Protein AF-A0A7V9TMA9-F1 (afdb_monomer_lite)

Radius of gyration: 36.79 Å; chains: 1; bounding box: 86×45×83 Å

Structure (mmCIF, N/CA/C/O backbone):
data_AF-A0A7V9TMA9-F1
#
_entry.id   AF-A0A7V9TMA9-F1
#
loop_
_atom_site.group_PDB
_atom_site.id
_atom_site.type_symbol
_atom_site.label_atom_id
_atom_site.label_alt_id
_atom_site.label_comp_id
_atom_site.label_asym_id
_atom_site.label_entity_id
_atom_site.label_seq_id
_atom_site.pdbx_PDB_ins_code
_atom_site.Cartn_x
_atom_site.Cartn_y
_atom_site.Cartn_z
_atom_site.occupancy
_atom_site.B_iso_or_equiv
_atom_site.auth_seq_id
_atom_site.auth_comp_id
_atom_site.auth_asym_id
_atom_site.auth_atom_id
_atom_site.pdbx_PDB_model_num
ATOM 1 N N . MET A 1 1 ? -42.087 -14.388 43.457 1.00 47.06 1 MET A N 1
ATOM 2 C CA . MET A 1 1 ? -40.775 -14.811 43.993 1.00 47.06 1 MET A CA 1
ATOM 3 C C . MET A 1 1 ? -39.764 -13.730 43.653 1.00 47.06 1 MET A C 1
ATOM 5 O O . MET A 1 1 ? -39.568 -13.479 42.472 1.00 47.06 1 MET A O 1
ATOM 9 N N . ALA A 1 2 ? -39.199 -13.043 44.648 1.00 49.81 2 ALA A N 1
ATOM 10 C CA . ALA A 1 2 ? -38.141 -12.062 44.413 1.00 49.81 2 ALA A CA 1
ATOM 11 C C . ALA A 1 2 ? -36.832 -12.808 44.114 1.00 49.81 2 ALA A C 1
ATOM 13 O O . ALA A 1 2 ? -36.388 -13.627 44.919 1.00 49.81 2 ALA A O 1
ATOM 14 N N . VAL A 1 3 ? -36.244 -12.578 42.941 1.00 56.06 3 VAL A N 1
ATOM 15 C CA . VAL A 1 3 ? -34.912 -13.099 42.613 1.00 56.06 3 VAL A CA 1
ATOM 16 C C . VAL A 1 3 ? -33.893 -12.199 43.312 1.00 56.06 3 VAL A C 1
ATOM 18 O O . VAL A 1 3 ? -33.877 -10.996 43.073 1.00 56.06 3 VAL A O 1
ATOM 21 N N . SER A 1 4 ? -33.075 -12.766 44.203 1.00 71.06 4 SER A N 1
ATOM 22 C CA . SER A 1 4 ? -32.008 -12.021 44.888 1.00 71.06 4 SER A CA 1
ATOM 23 C C . SER A 1 4 ? -30.979 -11.495 43.877 1.00 71.06 4 SER A C 1
ATOM 25 O O . SER A 1 4 ? -30.539 -12.241 42.997 1.00 71.06 4 SER A O 1
ATOM 27 N N . GLY A 1 5 ? -30.572 -10.228 44.020 1.00 63.31 5 GLY A N 1
ATOM 28 C CA . GLY A 1 5 ? -29.581 -9.571 43.154 1.00 63.31 5 GLY A CA 1
ATOM 29 C C . GLY A 1 5 ? -28.224 -10.285 43.113 1.00 63.31 5 GLY A C 1
ATOM 30 O O . GLY A 1 5 ? -27.574 -10.308 42.070 1.00 63.31 5 GLY A O 1
ATOM 31 N N . VAL A 1 6 ? -27.857 -10.979 44.194 1.00 67.62 6 VAL A N 1
ATOM 32 C CA . VAL A 1 6 ? -26.661 -11.838 44.291 1.00 67.62 6 VAL A CA 1
ATOM 33 C C . VAL A 1 6 ? -26.695 -12.955 43.237 1.00 67.62 6 VAL A C 1
ATOM 35 O O . VAL A 1 6 ? -25.700 -13.239 42.572 1.00 67.62 6 VAL A O 1
ATOM 38 N N . LYS A 1 7 ? -27.880 -13.540 43.011 1.00 69.44 7 LYS A N 1
ATOM 39 C CA . LYS A 1 7 ? -28.091 -14.637 42.056 1.00 69.44 7 LYS A CA 1
ATOM 40 C C . LYS A 1 7 ? -28.088 -14.162 40.599 1.00 69.44 7 LYS A C 1
ATOM 42 O O . LYS A 1 7 ? -27.685 -14.918 39.724 1.00 69.44 7 LYS A O 1
ATOM 47 N N . LEU A 1 8 ? -28.514 -12.922 40.343 1.00 73.94 8 LEU A N 1
ATOM 48 C CA . LEU A 1 8 ? -28.514 -12.307 39.006 1.00 73.94 8 LEU A CA 1
ATOM 49 C C . LEU A 1 8 ? -27.113 -11.886 38.548 1.00 73.94 8 LEU A C 1
ATOM 51 O O . LEU A 1 8 ? -26.805 -11.970 37.365 1.00 73.94 8 LEU A O 1
ATOM 55 N N . LEU A 1 9 ? -26.261 -11.458 39.481 1.00 78.44 9 LEU A N 1
ATOM 56 C CA . LEU A 1 9 ? -24.890 -11.016 39.199 1.00 78.44 9 LEU A CA 1
ATOM 57 C C . LEU A 1 9 ? -23.854 -12.153 39.261 1.00 78.44 9 LEU A C 1
ATOM 59 O O . LEU A 1 9 ? -22.670 -11.932 38.974 1.00 78.44 9 LEU A O 1
ATOM 63 N N . GLY A 1 10 ? -24.294 -13.363 39.629 1.00 82.75 10 GLY A N 1
ATOM 64 C CA . GLY A 1 10 ? -23.453 -14.557 39.725 1.00 82.75 10 GLY A CA 1
ATOM 65 C C . GLY A 1 10 ? -22.323 -14.402 40.742 1.00 82.75 10 GLY A C 1
ATOM 66 O O . GLY A 1 10 ? -21.188 -14.765 40.449 1.00 82.75 10 GLY A O 1
ATOM 67 N N . VAL A 1 11 ? -22.612 -13.789 41.889 1.00 84.62 11 VAL A N 1
ATOM 68 C CA . VAL A 1 11 ? -21.641 -13.508 42.960 1.00 84.62 11 VAL A CA 1
ATOM 69 C C . VAL A 1 11 ? -22.009 -14.258 44.233 1.00 84.62 11 VAL A C 1
ATOM 71 O O . VAL A 1 11 ? -23.150 -14.695 44.386 1.00 84.62 11 VAL A O 1
ATOM 74 N N . ALA A 1 12 ? -21.045 -14.449 45.134 1.00 80.06 12 ALA A N 1
ATOM 75 C CA . ALA A 1 12 ? -21.231 -15.298 46.308 1.00 80.06 12 ALA A CA 1
ATOM 76 C C . ALA A 1 12 ? -22.001 -14.597 47.439 1.00 80.06 12 ALA A C 1
ATOM 78 O O . ALA A 1 12 ? -22.627 -15.263 48.264 1.00 80.06 12 ALA A O 1
ATOM 79 N N . ASN A 1 13 ? -21.957 -13.264 47.495 1.00 86.38 13 ASN A N 1
ATOM 80 C CA . ASN A 1 13 ? -22.544 -12.467 48.571 1.00 86.38 13 ASN A CA 1
ATOM 81 C C . ASN A 1 13 ? -22.918 -11.046 48.106 1.00 86.38 13 ASN A C 1
ATOM 83 O O . ASN A 1 13 ? -22.654 -10.642 46.973 1.00 86.38 13 ASN A O 1
ATOM 87 N N . GLU A 1 14 ? -23.565 -10.291 48.995 1.00 84.31 14 GLU A N 1
ATOM 88 C CA . GLU A 1 14 ? -24.047 -8.931 48.717 1.00 84.31 14 GLU A CA 1
ATOM 89 C C . GLU A 1 14 ? -22.911 -7.913 48.553 1.00 84.31 14 GLU A C 1
ATOM 91 O O . GLU A 1 14 ? -23.014 -7.018 47.719 1.00 84.31 14 GLU A O 1
ATOM 96 N N . VAL A 1 15 ? -21.790 -8.086 49.260 1.00 86.06 15 VAL A N 1
ATOM 97 C CA . VAL A 1 15 ? -20.625 -7.190 49.155 1.00 86.06 15 VAL A CA 1
ATOM 98 C C . VAL A 1 15 ? -19.999 -7.272 47.759 1.00 86.06 15 VAL A C 1
ATOM 100 O O . VAL A 1 15 ? -19.691 -6.254 47.139 1.00 86.06 15 VAL A O 1
ATOM 103 N N . GLU A 1 16 ? -19.865 -8.481 47.217 1.00 84.56 16 GLU A N 1
ATOM 104 C CA . GLU A 1 16 ? -19.417 -8.703 45.839 1.00 84.56 16 GLU A CA 1
ATOM 105 C C . GLU A 1 16 ? -20.427 -8.184 44.807 1.00 84.56 16 GLU A C 1
ATOM 107 O O . GLU A 1 16 ? -20.032 -7.682 43.751 1.00 84.56 16 GLU A O 1
ATOM 112 N N . ALA A 1 17 ? -21.728 -8.268 45.106 1.00 83.44 17 ALA A N 1
ATOM 113 C CA . ALA A 1 17 ? -22.772 -7.711 44.248 1.00 83.44 17 ALA A CA 1
ATOM 114 C C . ALA A 1 17 ? -22.647 -6.187 44.141 1.00 83.44 17 ALA A C 1
ATOM 116 O O . ALA A 1 17 ? -22.666 -5.647 43.034 1.00 83.44 17 ALA A O 1
ATOM 117 N N . GLU A 1 18 ? -22.451 -5.495 45.264 1.00 88.75 18 GLU A N 1
ATOM 118 C CA . GLU A 1 18 ? -22.245 -4.045 45.290 1.00 88.75 18 GLU A CA 1
ATOM 119 C C . GLU A 1 18 ? -20.973 -3.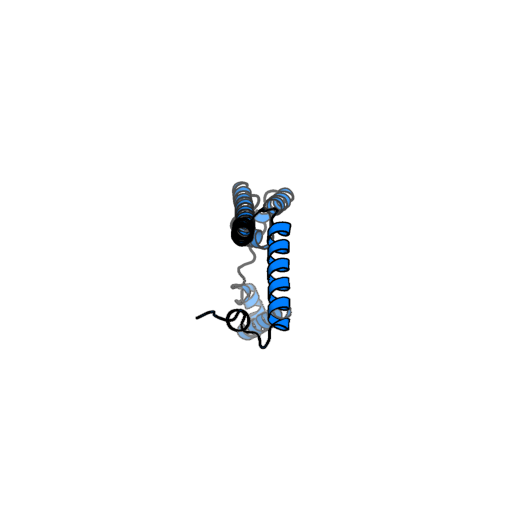618 44.553 1.00 88.75 18 GLU A C 1
ATOM 121 O O . GLU A 1 18 ? -20.989 -2.630 43.812 1.00 88.75 18 GLU A O 1
ATOM 126 N N . ALA A 1 19 ? -19.878 -4.368 44.712 1.00 89.12 19 ALA A N 1
ATOM 127 C CA . ALA A 1 19 ? -18.631 -4.103 44.002 1.00 89.12 19 ALA A CA 1
ATOM 128 C C . ALA A 1 19 ? -18.818 -4.194 42.477 1.00 89.12 19 ALA A C 1
ATOM 130 O O . ALA A 1 19 ? -18.442 -3.264 41.761 1.00 89.12 19 ALA A O 1
ATOM 131 N N . LYS A 1 20 ? -19.481 -5.251 41.984 1.00 88.44 20 LYS A N 1
ATOM 132 C CA . LYS A 1 20 ? -19.795 -5.398 40.553 1.00 88.44 20 LYS A CA 1
ATOM 133 C C . LYS A 1 20 ? -20.730 -4.311 40.030 1.00 88.44 20 LYS A C 1
ATOM 135 O O . LYS A 1 20 ? -20.570 -3.861 38.898 1.00 88.44 20 LYS A O 1
ATOM 140 N N . ILE A 1 21 ? -21.707 -3.875 40.825 1.00 90.06 21 ILE A N 1
ATOM 141 C CA . ILE A 1 21 ? -22.606 -2.783 40.429 1.00 90.06 21 ILE A CA 1
ATOM 142 C C . ILE A 1 21 ? -21.815 -1.483 40.249 1.00 90.06 21 ILE A C 1
ATOM 144 O O . ILE A 1 21 ? -21.990 -0.808 39.234 1.00 90.06 21 ILE A O 1
ATOM 148 N N . LYS A 1 22 ? -20.915 -1.153 41.184 1.00 92.75 22 LYS A N 1
ATOM 149 C CA . LYS A 1 22 ? -20.044 0.029 41.069 1.00 92.75 22 LYS A CA 1
ATOM 150 C C . LYS A 1 22 ? -19.124 -0.056 39.856 1.00 92.75 22 LYS A C 1
ATOM 152 O O . LYS A 1 22 ? -18.949 0.938 39.157 1.00 92.75 22 LYS A O 1
ATOM 157 N N . GLU A 1 23 ? -18.561 -1.230 39.586 1.00 93.44 23 GLU A N 1
ATOM 158 C CA . GLU A 1 23 ? -17.741 -1.461 38.397 1.00 93.44 23 GLU A CA 1
ATOM 159 C C . GLU A 1 23 ? -18.539 -1.205 37.111 1.00 93.44 23 GLU A C 1
ATOM 161 O O . GLU A 1 23 ? -18.122 -0.392 36.290 1.00 93.44 23 GLU A O 1
ATOM 166 N N . LEU A 1 24 ? -19.734 -1.792 36.980 1.00 91.81 24 LEU A N 1
ATOM 167 C CA . LEU A 1 24 ? -20.612 -1.582 35.824 1.00 91.81 24 LEU A CA 1
ATOM 168 C C . LEU A 1 24 ? -20.997 -0.108 35.641 1.00 91.81 24 LEU A C 1
ATOM 170 O O . LEU A 1 24 ? -20.979 0.395 34.518 1.00 91.81 24 LEU A O 1
ATOM 174 N N . GLN A 1 25 ? -21.324 0.597 36.726 1.00 93.81 25 GLN A N 1
ATOM 175 C CA . GLN A 1 25 ? -21.632 2.030 36.687 1.00 93.81 25 GLN A CA 1
ATOM 176 C C . GLN A 1 25 ? -20.426 2.857 36.226 1.00 93.81 25 GLN A C 1
ATOM 178 O O . GLN A 1 25 ? -20.572 3.744 35.382 1.00 93.81 25 GLN A O 1
ATOM 183 N N . ASN A 1 26 ? -19.228 2.536 36.719 1.00 95.31 26 ASN A N 1
ATOM 184 C CA . ASN A 1 26 ? -17.994 3.185 36.286 1.00 95.31 26 ASN A CA 1
ATOM 185 C C . ASN A 1 26 ? -17.711 2.922 34.804 1.00 95.31 26 ASN A C 1
ATOM 187 O O . ASN A 1 26 ? -17.372 3.854 34.078 1.00 95.31 26 ASN A O 1
ATOM 191 N N . THR A 1 27 ? -17.899 1.691 34.324 1.00 94.38 27 THR A N 1
ATOM 192 C CA . THR A 1 27 ? -17.746 1.362 32.901 1.00 94.38 27 THR A CA 1
ATOM 193 C C . THR A 1 27 ? -18.743 2.133 32.036 1.00 94.38 27 THR A C 1
ATOM 195 O O . THR A 1 27 ? -18.365 2.661 30.992 1.00 94.38 27 THR A O 1
ATOM 198 N N . GLN A 1 28 ? -20.001 2.260 32.469 1.00 94.25 28 GLN A N 1
ATOM 199 C CA . GLN A 1 28 ? -21.003 3.057 31.754 1.00 94.25 28 GLN A CA 1
ATOM 200 C C . GLN A 1 28 ? -20.589 4.529 31.651 1.00 94.25 28 GLN A C 1
ATOM 202 O O . GLN A 1 28 ? -20.665 5.092 30.561 1.00 94.25 28 GLN A O 1
ATOM 207 N N . LEU A 1 29 ? -20.099 5.121 32.746 1.00 94.56 29 LEU A N 1
ATOM 208 C CA . LEU A 1 29 ? -19.578 6.493 32.775 1.00 94.56 29 LEU A CA 1
ATOM 209 C C . LEU A 1 29 ? -18.351 6.678 31.876 1.00 94.56 29 LEU A C 1
ATOM 211 O O . LEU A 1 29 ? -18.230 7.695 31.198 1.00 94.56 29 LEU A O 1
ATOM 215 N N . GLN A 1 30 ? -17.441 5.705 31.846 1.00 94.25 30 GLN A N 1
ATOM 216 C CA . GLN A 1 30 ? -16.275 5.748 30.961 1.00 94.25 30 GLN A CA 1
ATOM 217 C C . GLN A 1 30 ? -16.685 5.699 29.489 1.00 94.25 30 GLN A C 1
ATOM 219 O O . GLN A 1 30 ? -16.162 6.464 28.685 1.00 94.25 30 GLN A O 1
ATOM 224 N N . ILE A 1 31 ? -17.640 4.837 29.134 1.00 94.19 31 ILE A N 1
ATOM 225 C CA . ILE A 1 31 ? -18.134 4.695 27.760 1.00 94.19 31 ILE A CA 1
ATOM 226 C C . ILE A 1 31 ? -18.856 5.969 27.297 1.00 94.19 31 ILE A C 1
ATOM 228 O O . ILE A 1 31 ? -18.591 6.466 26.198 1.00 94.19 31 ILE A O 1
ATOM 232 N N . THR A 1 32 ? -19.739 6.539 28.120 1.00 95.50 32 THR A N 1
ATOM 233 C CA . THR A 1 32 ? -20.424 7.800 27.789 1.00 95.50 32 THR A CA 1
ATOM 234 C C . THR A 1 32 ? -19.453 8.977 27.749 1.00 95.50 32 THR A C 1
ATOM 236 O O . THR A 1 32 ? -19.509 9.777 26.817 1.00 95.50 32 THR A O 1
ATOM 239 N N . GLY A 1 33 ? -18.500 9.037 28.683 1.00 94.12 33 GLY A N 1
ATOM 240 C CA . GLY A 1 33 ? -17.444 10.048 28.715 1.00 94.12 33 GLY A CA 1
ATOM 241 C C . GLY A 1 33 ? -16.527 10.001 27.491 1.00 94.12 33 GLY A C 1
ATOM 242 O O . GLY A 1 33 ? -16.297 11.029 26.861 1.00 94.12 33 GLY A O 1
ATOM 243 N N . ALA A 1 34 ? -16.055 8.813 27.101 1.00 92.94 34 ALA A N 1
ATOM 244 C CA . ALA A 1 34 ? -15.168 8.634 25.949 1.00 92.94 34 ALA A CA 1
ATOM 245 C C . ALA A 1 34 ? -15.844 8.980 24.614 1.00 92.94 34 ALA A C 1
ATOM 247 O O . ALA A 1 34 ? -15.194 9.463 23.692 1.00 92.94 34 ALA A O 1
ATOM 248 N N . THR A 1 35 ? -17.151 8.739 24.503 1.00 93.88 35 THR A N 1
ATOM 249 C CA . THR A 1 35 ? -17.925 8.993 23.276 1.00 93.88 35 THR A CA 1
ATOM 250 C C . THR A 1 35 ? -18.608 10.363 23.257 1.00 93.88 35 THR A C 1
ATOM 252 O O . THR A 1 35 ? -19.148 10.766 22.224 1.00 93.88 35 THR A O 1
ATOM 255 N N . GLY A 1 36 ? -18.619 11.074 24.389 1.00 93.75 36 GLY A N 1
ATOM 256 C CA . GLY A 1 36 ? -19.334 12.338 24.571 1.00 93.75 36 GLY A CA 1
ATOM 257 C C . GLY A 1 36 ? -20.858 12.211 24.460 1.00 93.75 36 GLY A C 1
ATOM 258 O O . GLY A 1 36 ? -21.528 13.190 24.130 1.00 93.75 36 GLY A O 1
ATOM 259 N N . LYS A 1 37 ? -21.419 11.011 24.659 1.00 95.50 37 LYS A N 1
ATOM 260 C CA . LYS A 1 37 ? -22.862 10.754 24.534 1.00 95.50 37 LYS A CA 1
ATOM 261 C C . LYS A 1 37 ? -23.562 10.779 25.882 1.00 95.50 37 LYS A C 1
ATOM 263 O O . LYS A 1 37 ? -22.993 10.401 26.898 1.00 95.50 37 LYS A O 1
ATOM 268 N N . ALA A 1 38 ? -24.820 11.216 25.873 1.00 89.75 38 ALA A N 1
ATOM 269 C CA . ALA A 1 38 ? -25.622 11.337 27.085 1.00 89.75 38 ALA A CA 1
ATOM 270 C C . ALA A 1 38 ? -26.095 9.971 27.600 1.00 89.75 38 ALA A C 1
ATOM 272 O O . ALA A 1 38 ? -26.270 9.790 28.803 1.00 89.75 38 ALA A O 1
ATOM 273 N N . THR A 1 39 ? -26.283 9.002 26.700 1.00 94.19 39 THR A N 1
ATOM 274 C CA . THR A 1 39 ? -26.761 7.661 27.048 1.00 94.19 39 THR A CA 1
ATOM 275 C C . THR A 1 39 ? -25.788 6.564 26.620 1.00 94.19 39 THR A C 1
ATOM 277 O O . THR A 1 39 ? -25.057 6.688 25.636 1.00 94.19 39 THR A O 1
ATOM 280 N N . VAL A 1 40 ? -25.815 5.439 27.342 1.00 92.31 40 VAL A N 1
ATOM 281 C CA . VAL A 1 40 ? -24.997 4.254 27.025 1.00 92.31 40 VAL A CA 1
ATOM 282 C C . VAL A 1 40 ? -25.362 3.676 25.654 1.00 92.31 40 VAL A C 1
ATOM 284 O O . VAL A 1 40 ? -24.481 3.234 24.925 1.00 92.31 40 VAL A O 1
ATOM 287 N N . ALA A 1 41 ? -26.640 3.709 25.263 1.00 92.62 41 ALA A N 1
ATOM 288 C CA . ALA A 1 41 ? -27.081 3.203 23.962 1.00 92.62 41 ALA A CA 1
ATOM 289 C C . ALA A 1 41 ? -26.477 4.007 22.797 1.00 92.62 41 ALA A C 1
ATOM 291 O O . ALA A 1 41 ? -25.942 3.426 21.852 1.00 92.62 41 ALA A O 1
ATOM 292 N N . GLU A 1 42 ? -26.497 5.338 22.889 1.00 92.62 42 GLU A N 1
ATOM 293 C CA . GLU A 1 42 ? -25.861 6.217 21.901 1.00 92.62 42 GLU A CA 1
ATOM 294 C C . GLU A 1 42 ? -24.341 6.038 21.882 1.00 92.62 42 GLU A C 1
ATOM 296 O O . GLU A 1 42 ? -23.738 5.991 20.810 1.00 92.62 42 GLU A O 1
ATOM 301 N N . ALA A 1 43 ? -23.719 5.906 23.056 1.00 93.50 43 ALA A N 1
ATOM 302 C CA . ALA A 1 43 ? -22.287 5.656 23.176 1.00 93.50 43 ALA A CA 1
ATOM 303 C C . ALA A 1 43 ? -21.879 4.342 22.488 1.00 93.50 43 ALA A C 1
ATOM 305 O O . ALA A 1 43 ? -20.916 4.303 21.723 1.00 93.50 43 ALA A O 1
ATOM 306 N N . MET A 1 44 ? -22.653 3.273 22.686 1.00 92.50 44 MET A N 1
ATOM 307 C CA . MET A 1 44 ? -22.416 1.984 22.035 1.00 92.50 44 MET A CA 1
ATOM 308 C C . MET A 1 44 ? -22.559 2.065 20.512 1.00 92.50 44 MET A C 1
ATOM 310 O O . MET A 1 44 ? -21.753 1.469 19.799 1.00 92.50 44 MET A O 1
ATOM 314 N N . ALA A 1 45 ? -23.526 2.830 19.996 1.00 93.56 45 ALA A N 1
ATOM 315 C CA . ALA A 1 45 ? -23.663 3.049 18.556 1.00 93.56 45 ALA A CA 1
ATOM 316 C C . ALA A 1 45 ? -22.428 3.750 17.960 1.00 93.56 45 ALA A C 1
ATOM 318 O O . ALA A 1 45 ? -21.946 3.351 16.901 1.00 93.56 45 ALA A O 1
ATOM 319 N N . VAL A 1 46 ? -21.869 4.739 18.668 1.00 95.00 46 VAL A N 1
ATOM 320 C CA . VAL A 1 46 ? -20.621 5.414 18.268 1.00 95.00 46 VAL A CA 1
ATOM 321 C C . VAL A 1 46 ? -19.437 4.452 18.272 1.00 95.00 46 VAL A C 1
ATOM 323 O O . VAL A 1 46 ? -18.664 4.443 17.322 1.00 95.00 46 VAL A O 1
ATOM 326 N N . ILE A 1 47 ? -19.303 3.615 19.302 1.00 94.00 47 ILE A N 1
ATOM 327 C CA . ILE A 1 47 ? -18.214 2.629 19.383 1.00 94.00 47 ILE A CA 1
ATOM 328 C C . ILE A 1 47 ? -18.290 1.631 18.218 1.00 94.00 47 ILE A C 1
ATOM 330 O O . ILE A 1 47 ? -17.266 1.295 17.620 1.00 94.00 47 ILE A O 1
ATOM 334 N N . LEU A 1 48 ? -19.493 1.172 17.862 1.00 94.50 48 LEU A N 1
ATOM 335 C CA . LEU A 1 48 ? -19.694 0.287 16.711 1.00 94.50 48 LEU A CA 1
ATOM 336 C C . LEU A 1 48 ? -19.359 0.980 15.382 1.00 94.50 48 LEU A C 1
ATOM 338 O O . LEU A 1 48 ? -18.742 0.364 14.508 1.00 94.50 48 LEU A O 1
ATOM 342 N N . ASP A 1 49 ? -19.715 2.257 15.237 1.00 94.56 49 ASP A N 1
ATOM 343 C CA . ASP A 1 49 ? -19.338 3.067 14.075 1.00 94.56 49 ASP A CA 1
ATOM 344 C C . ASP A 1 49 ? -17.813 3.245 13.991 1.00 94.56 49 ASP A C 1
ATOM 346 O O . ASP A 1 49 ? -17.221 2.992 12.945 1.00 94.56 49 ASP A O 1
ATOM 350 N N . TRP A 1 50 ? -17.140 3.572 15.098 1.00 93.31 50 TRP A N 1
ATOM 351 C CA . TRP A 1 50 ? -15.677 3.667 15.151 1.00 93.31 50 TRP A CA 1
ATOM 352 C C . TRP A 1 50 ? -14.990 2.371 14.745 1.00 93.31 50 TRP A C 1
ATOM 354 O O . TRP A 1 50 ? -14.062 2.407 13.940 1.00 93.31 50 TRP A O 1
ATOM 364 N N . LYS A 1 51 ? -15.472 1.225 15.237 1.00 92.88 51 LYS A N 1
ATOM 365 C CA . LYS A 1 51 ? -14.958 -0.083 14.821 1.00 92.88 51 LYS A CA 1
ATOM 366 C C . LYS A 1 51 ? -15.105 -0.281 13.311 1.00 92.88 51 LYS A C 1
ATOM 368 O O . LYS A 1 51 ? -14.141 -0.617 12.632 1.00 92.88 51 LYS A O 1
ATOM 373 N N . THR A 1 52 ? -16.290 0.006 12.779 1.00 93.62 52 THR A N 1
ATOM 374 C CA . THR A 1 52 ? -16.575 -0.116 11.342 1.00 93.62 52 THR A CA 1
ATOM 375 C C . THR A 1 52 ? -15.687 0.808 10.502 1.00 93.62 52 THR A C 1
ATOM 377 O O . THR A 1 52 ? -15.249 0.438 9.410 1.00 93.62 52 THR A O 1
ATOM 380 N N . ARG A 1 53 ? -15.398 2.018 10.990 1.00 91.94 53 ARG A N 1
ATOM 381 C CA . ARG A 1 53 ? -14.495 2.965 10.325 1.00 91.94 53 ARG A CA 1
ATOM 382 C C . ARG A 1 53 ? -13.048 2.497 10.363 1.00 91.94 53 ARG A C 1
ATOM 384 O O . ARG A 1 53 ? -12.412 2.524 9.317 1.00 91.94 53 ARG A O 1
ATOM 391 N N . ALA A 1 54 ? -12.565 2.017 11.506 1.00 90.88 54 ALA A N 1
ATOM 392 C CA . ALA A 1 54 ? -11.210 1.489 11.644 1.00 90.88 54 ALA A CA 1
ATOM 393 C C . ALA A 1 54 ? -10.961 0.304 10.691 1.00 90.88 54 ALA A C 1
ATOM 395 O O . ALA A 1 54 ? -9.951 0.267 9.985 1.00 90.88 54 ALA A O 1
ATOM 396 N N . ASP A 1 55 ? -11.925 -0.616 10.583 1.00 88.56 55 ASP A N 1
ATOM 397 C CA . ASP A 1 55 ? -11.850 -1.743 9.645 1.00 88.56 55 ASP A CA 1
ATOM 398 C C . ASP A 1 55 ? -11.815 -1.265 8.179 1.00 88.56 55 ASP A C 1
ATOM 400 O O . ASP A 1 55 ? -11.074 -1.790 7.340 1.00 88.56 55 ASP A O 1
ATOM 404 N N . ASN A 1 56 ? -12.593 -0.228 7.853 1.00 92.44 56 ASN A N 1
ATOM 405 C CA . ASN A 1 56 ? -12.602 0.357 6.514 1.00 92.44 56 ASN A CA 1
ATOM 406 C C . ASN A 1 56 ? -11.329 1.138 6.186 1.00 92.44 56 ASN A C 1
ATOM 408 O O . ASN A 1 56 ? -10.889 1.095 5.037 1.00 92.44 56 ASN A O 1
ATOM 412 N N . GLU A 1 57 ? -10.743 1.829 7.158 1.00 93.81 57 GLU A N 1
ATOM 413 C CA . GLU A 1 57 ? -9.520 2.606 6.987 1.00 93.81 57 GLU A CA 1
ATOM 414 C C . GLU A 1 57 ? -8.351 1.699 6.603 1.00 93.81 57 GLU A C 1
ATOM 416 O O . GLU A 1 57 ? -7.714 1.940 5.582 1.00 93.81 57 GLU A O 1
ATOM 421 N N . MET A 1 58 ? -8.140 0.586 7.315 1.00 86.31 58 MET A N 1
ATOM 422 C CA . MET A 1 58 ? -7.098 -0.385 6.949 1.00 86.31 58 MET A CA 1
ATOM 423 C C . MET A 1 58 ? -7.283 -0.914 5.523 1.00 86.31 58 MET A C 1
ATOM 425 O O . MET A 1 58 ? -6.334 -0.992 4.739 1.00 86.31 58 MET A O 1
ATOM 429 N N . ARG A 1 59 ? -8.526 -1.244 5.152 1.00 90.06 59 ARG A N 1
ATOM 430 C CA . ARG A 1 59 ? -8.851 -1.712 3.800 1.00 90.06 59 ARG A CA 1
ATOM 431 C C . ARG A 1 59 ? -8.563 -0.646 2.741 1.00 90.06 59 ARG A C 1
ATOM 433 O O . ARG A 1 59 ? -8.059 -0.981 1.670 1.00 90.06 59 ARG A O 1
ATOM 440 N N . LEU A 1 60 ? -8.910 0.613 3.004 1.00 92.50 60 LEU A N 1
ATOM 441 C CA . LEU A 1 60 ? -8.674 1.725 2.082 1.00 92.50 60 LEU A CA 1
ATOM 442 C C . LEU A 1 60 ? -7.183 2.036 1.951 1.00 92.50 60 LEU A C 1
ATOM 444 O O . LEU A 1 60 ? -6.710 2.175 0.828 1.00 92.50 60 LEU A O 1
ATOM 448 N N . THR A 1 61 ? -6.438 2.053 3.053 1.00 91.62 61 THR A N 1
ATOM 449 C CA . THR A 1 61 ? -4.983 2.246 3.056 1.00 91.62 61 THR A CA 1
ATOM 450 C C . THR A 1 61 ? -4.284 1.195 2.199 1.00 91.62 61 THR A C 1
ATOM 452 O O . THR A 1 61 ? -3.483 1.544 1.332 1.00 91.62 61 THR A O 1
ATOM 455 N N . ASN A 1 62 ? -4.661 -0.080 2.341 1.00 90.25 62 ASN A N 1
ATOM 456 C CA . ASN A 1 62 ? -4.114 -1.149 1.505 1.00 90.25 62 ASN A CA 1
ATOM 457 C C . ASN A 1 62 ? -4.443 -0.945 0.020 1.00 90.25 62 ASN A C 1
ATOM 459 O O . ASN A 1 62 ? -3.566 -1.079 -0.828 1.00 90.25 62 ASN A O 1
ATOM 463 N N . LYS A 1 63 ? -5.684 -0.560 -0.307 1.00 92.19 63 LYS A N 1
ATOM 464 C CA . LYS A 1 63 ? -6.077 -0.269 -1.695 1.00 92.19 63 LYS A CA 1
ATOM 465 C C . LYS A 1 63 ? -5.305 0.903 -2.293 1.00 92.19 63 LYS A C 1
ATOM 467 O O . LYS A 1 63 ? -4.909 0.832 -3.451 1.00 92.19 63 LYS A O 1
ATOM 472 N N . VAL A 1 64 ? -5.100 1.972 -1.526 1.00 93.81 64 VAL A N 1
ATOM 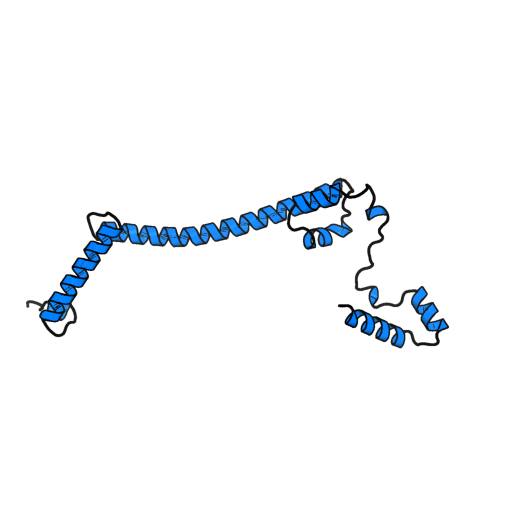473 C CA . VAL A 1 64 ? -4.337 3.140 -1.979 1.00 93.81 64 VAL A CA 1
ATOM 474 C C . VAL A 1 64 ? -2.883 2.758 -2.233 1.00 93.81 64 VAL A C 1
ATOM 476 O O . VAL A 1 64 ? -2.341 3.151 -3.263 1.00 93.81 64 VAL A O 1
ATOM 479 N N . ALA A 1 65 ? -2.270 1.954 -1.362 1.00 91.00 65 ALA A N 1
ATOM 480 C CA . ALA A 1 65 ? -0.910 1.464 -1.572 1.00 91.00 65 ALA A CA 1
ATOM 481 C C . ALA A 1 65 ? -0.795 0.642 -2.868 1.00 91.00 65 ALA A C 1
ATOM 483 O O . ALA A 1 65 ? 0.082 0.917 -3.686 1.00 91.00 65 ALA A O 1
ATOM 484 N N . THR A 1 66 ? -1.722 -0.294 -3.104 1.00 93.19 66 THR A N 1
ATOM 485 C CA . THR A 1 66 ? -1.761 -1.085 -4.345 1.00 93.19 66 THR A CA 1
ATOM 486 C C . THR A 1 66 ? -1.938 -0.207 -5.583 1.00 93.19 66 THR A C 1
ATOM 488 O O . THR A 1 66 ? -1.146 -0.307 -6.512 1.00 93.19 66 THR A O 1
ATOM 491 N N . LEU A 1 67 ? -2.915 0.706 -5.589 1.00 93.44 67 LEU A N 1
ATOM 492 C CA . LEU A 1 67 ? -3.158 1.597 -6.731 1.00 93.44 67 LEU A CA 1
ATOM 493 C C . LEU A 1 67 ? -1.986 2.548 -6.993 1.00 93.44 67 LEU A C 1
ATOM 495 O O . LEU A 1 67 ? -1.702 2.884 -8.141 1.00 93.44 67 LEU A O 1
ATOM 499 N N . THR A 1 68 ? -1.300 2.991 -5.939 1.00 93.38 68 THR A N 1
ATOM 500 C CA . THR A 1 68 ? -0.106 3.835 -6.069 1.00 93.38 68 THR A CA 1
ATOM 501 C C . THR A 1 68 ? 1.014 3.068 -6.761 1.00 93.38 68 THR A C 1
ATOM 503 O O . THR A 1 68 ? 1.654 3.599 -7.667 1.00 93.38 68 THR A O 1
ATOM 506 N N . GLU A 1 69 ? 1.212 1.809 -6.379 1.00 92.44 69 GLU A N 1
ATOM 507 C CA . GLU A 1 69 ? 2.215 0.938 -6.983 1.00 92.44 69 GLU A CA 1
ATOM 508 C C . GLU A 1 69 ? 1.879 0.587 -8.439 1.00 92.44 69 GLU A C 1
ATOM 510 O O . GLU A 1 69 ? 2.730 0.722 -9.317 1.00 92.44 69 GLU A O 1
ATOM 515 N N . GLU A 1 70 ? 0.624 0.241 -8.731 1.00 93.12 70 GLU A N 1
ATOM 516 C CA . GLU A 1 70 ? 0.146 0.004 -10.099 1.00 93.12 70 GLU A CA 1
ATOM 517 C C . GLU A 1 70 ? 0.319 1.247 -10.981 1.00 93.12 70 GLU A C 1
ATOM 519 O O . GLU A 1 70 ? 0.836 1.159 -12.094 1.00 93.12 70 GLU A O 1
ATOM 524 N N . SER A 1 71 ? -0.044 2.430 -10.471 1.00 94.06 71 SER A N 1
ATOM 525 C CA . SER A 1 71 ? 0.145 3.705 -11.171 1.00 94.06 71 SER A CA 1
ATOM 526 C C . SER A 1 71 ? 1.625 3.996 -11.438 1.00 94.06 71 SER A C 1
ATOM 528 O O . SER A 1 71 ? 1.989 4.458 -12.521 1.00 94.06 71 SER A O 1
ATOM 530 N N . ARG A 1 72 ? 2.499 3.703 -10.468 1.00 94.62 72 ARG A N 1
ATOM 531 C CA . ARG A 1 72 ? 3.951 3.870 -10.593 1.00 94.62 72 ARG A CA 1
ATOM 532 C C . ARG A 1 72 ? 4.522 2.965 -11.685 1.00 94.62 72 ARG A C 1
ATOM 534 O O . ARG A 1 72 ? 5.280 3.450 -12.525 1.00 94.62 72 ARG A O 1
ATOM 541 N N . VAL A 1 73 ? 4.140 1.687 -11.693 1.00 94.25 73 VAL A N 1
ATOM 542 C CA . VAL A 1 73 ? 4.553 0.711 -12.714 1.00 94.25 73 VAL A CA 1
ATOM 543 C C . VAL A 1 73 ? 4.036 1.119 -14.092 1.00 94.25 73 VAL A C 1
ATOM 545 O O . VAL A 1 73 ? 4.822 1.176 -15.033 1.00 94.25 73 VAL A O 1
ATOM 548 N N . ALA A 1 74 ? 2.761 1.501 -14.202 1.00 94.56 74 ALA A N 1
ATOM 549 C CA . ALA A 1 74 ? 2.167 1.932 -15.465 1.00 94.56 74 ALA A CA 1
ATOM 550 C C . ALA A 1 74 ? 2.884 3.155 -16.059 1.00 94.56 74 ALA A C 1
ATOM 552 O O . ALA A 1 74 ? 3.236 3.149 -17.236 1.00 94.56 74 ALA A O 1
ATOM 553 N N . LYS A 1 75 ? 3.176 4.178 -15.243 1.00 94.62 75 LYS A N 1
ATOM 554 C CA . LYS A 1 75 ? 3.932 5.363 -15.686 1.00 94.62 75 LYS A CA 1
ATOM 555 C C . LYS A 1 75 ? 5.352 5.019 -16.125 1.00 94.62 75 LYS A C 1
ATOM 557 O O . LYS A 1 75 ? 5.854 5.584 -17.095 1.00 94.62 75 LYS A O 1
ATOM 562 N N . ARG A 1 76 ? 6.025 4.113 -15.405 1.00 95.81 76 ARG A N 1
ATOM 563 C CA . ARG A 1 76 ? 7.358 3.638 -15.795 1.00 95.81 76 ARG A CA 1
ATOM 564 C C . ARG A 1 76 ? 7.298 2.958 -17.159 1.00 95.81 76 ARG A C 1
ATOM 566 O O . ARG A 1 76 ? 8.098 3.288 -18.028 1.00 95.81 76 ARG A O 1
ATOM 573 N N . ASP A 1 77 ? 6.359 2.039 -17.339 1.00 94.44 77 ASP A N 1
ATOM 574 C CA . ASP A 1 77 ? 6.230 1.267 -18.571 1.00 94.44 77 ASP A CA 1
ATOM 575 C C . ASP A 1 77 ? 5.841 2.169 -19.754 1.00 94.44 77 ASP A C 1
ATOM 577 O O . ASP A 1 77 ? 6.421 2.048 -20.831 1.00 94.44 77 ASP A O 1
ATOM 581 N N . GLU A 1 78 ? 4.971 3.159 -19.543 1.00 95.44 78 GLU A N 1
ATOM 582 C CA . GLU A 1 78 ? 4.668 4.190 -20.543 1.00 95.44 78 GLU A CA 1
ATOM 583 C C . GLU A 1 78 ? 5.919 4.986 -20.951 1.00 95.44 78 GLU A C 1
ATOM 585 O O . GLU A 1 78 ? 6.132 5.256 -22.137 1.00 95.44 78 GLU A O 1
ATOM 590 N N . SER A 1 79 ? 6.778 5.331 -19.987 1.00 93.75 79 SER A N 1
ATOM 591 C CA . SER A 1 79 ? 8.033 6.029 -20.269 1.00 93.75 79 SER A CA 1
ATOM 592 C C . SER A 1 79 ? 9.007 5.161 -21.073 1.00 93.75 79 SER A C 1
ATOM 594 O O . SER A 1 79 ? 9.590 5.648 -22.041 1.00 93.75 79 SER A O 1
ATOM 596 N N . ILE A 1 80 ? 9.125 3.868 -20.749 1.00 93.12 80 ILE A N 1
ATOM 597 C CA . ILE A 1 80 ? 9.921 2.893 -21.519 1.00 93.12 80 ILE A CA 1
ATOM 598 C C . ILE A 1 80 ? 9.428 2.824 -22.972 1.00 93.12 80 ILE A C 1
ATOM 600 O O . ILE A 1 80 ? 10.225 2.949 -23.902 1.00 93.12 80 ILE A O 1
ATOM 604 N N . GLU A 1 81 ? 8.116 2.702 -23.179 1.00 93.88 81 GLU A N 1
ATOM 605 C CA . GLU A 1 81 ? 7.505 2.654 -24.513 1.00 93.88 81 GLU A CA 1
ATOM 606 C C . GLU A 1 81 ? 7.704 3.955 -25.299 1.00 93.88 81 GLU A C 1
ATOM 608 O O . GLU A 1 81 ? 7.928 3.947 -26.513 1.00 93.88 81 GLU A O 1
ATOM 613 N N . ARG A 1 82 ? 7.627 5.106 -24.626 1.00 92.56 82 ARG A N 1
ATOM 614 C CA . ARG A 1 82 ? 7.909 6.403 -25.247 1.00 92.56 82 ARG A CA 1
ATOM 615 C C . ARG A 1 82 ? 9.376 6.505 -25.673 1.00 92.56 82 ARG A C 1
ATOM 617 O O . ARG A 1 82 ? 9.630 6.808 -26.835 1.00 92.56 82 ARG A O 1
ATOM 624 N N . MET A 1 83 ? 10.320 6.172 -24.792 1.00 88.06 83 MET A N 1
ATOM 625 C CA . MET A 1 83 ? 11.757 6.170 -25.111 1.00 88.06 83 MET A CA 1
ATOM 626 C C . MET A 1 83 ? 12.095 5.185 -26.236 1.00 88.06 83 MET A C 1
ATOM 628 O O . MET A 1 83 ? 12.987 5.422 -27.052 1.00 88.06 83 MET A O 1
ATOM 632 N N . SER A 1 84 ? 11.331 4.098 -26.348 1.00 89.56 84 SER A N 1
ATOM 633 C CA . SER A 1 84 ? 11.470 3.168 -27.461 1.00 89.56 84 SER A CA 1
ATOM 634 C C . SER A 1 84 ? 11.030 3.743 -28.797 1.00 89.56 84 SER A C 1
ATOM 636 O O . SER A 1 84 ? 11.764 3.640 -29.781 1.00 89.56 84 SER A O 1
ATOM 638 N N . ARG A 1 85 ? 9.887 4.434 -28.824 1.00 87.81 85 ARG A N 1
ATOM 639 C CA . ARG A 1 85 ? 9.417 5.161 -30.014 1.00 87.81 85 ARG A CA 1
ATOM 640 C C . ARG A 1 85 ? 10.366 6.284 -30.428 1.00 87.81 85 ARG A C 1
ATOM 642 O O . ARG A 1 85 ? 10.514 6.549 -31.616 1.00 87.81 85 ARG A O 1
ATOM 649 N N . GLU A 1 86 ? 11.029 6.915 -29.465 1.00 85.94 86 GLU A N 1
ATOM 650 C CA . GLU A 1 86 ? 12.043 7.949 -29.701 1.00 85.94 86 GLU A CA 1
ATOM 651 C C . GLU A 1 86 ? 13.404 7.378 -30.147 1.00 85.94 86 GLU A C 1
ATOM 653 O O . GLU A 1 86 ? 14.302 8.133 -30.522 1.00 85.94 86 GLU A O 1
ATOM 658 N N . GLY A 1 87 ? 13.564 6.049 -30.140 1.00 80.06 87 GLY A N 1
ATOM 659 C CA . GLY A 1 87 ? 14.784 5.359 -30.561 1.00 80.06 87 GLY A CA 1
ATOM 660 C C . GLY A 1 87 ? 15.940 5.459 -29.562 1.00 80.06 87 GLY A C 1
ATOM 661 O O . GLY A 1 87 ? 17.072 5.109 -29.899 1.00 80.06 87 GLY A O 1
ATOM 662 N N . THR A 1 88 ? 15.684 5.935 -28.341 1.00 84.88 88 THR A N 1
ATOM 663 C CA . THR A 1 88 ? 16.688 6.059 -27.273 1.00 84.88 88 THR A CA 1
ATOM 664 C C . THR A 1 88 ? 16.821 4.772 -26.460 1.00 84.88 88 THR A C 1
ATOM 666 O O . THR A 1 88 ? 17.901 4.495 -25.939 1.00 84.88 88 THR A O 1
ATOM 669 N N . LEU A 1 89 ? 15.768 3.944 -26.417 1.00 84.81 89 LEU A N 1
AT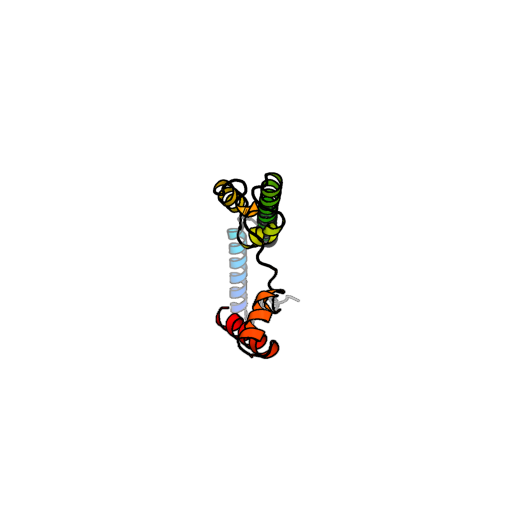OM 670 C CA . LEU A 1 89 ? 15.759 2.643 -25.746 1.00 84.81 89 LEU A CA 1
ATOM 671 C C . LEU A 1 89 ? 15.228 1.524 -26.668 1.00 84.81 89 LEU A C 1
ATOM 673 O O . LEU A 1 89 ? 14.028 1.458 -26.938 1.00 84.81 89 LEU A O 1
ATOM 677 N N . PRO A 1 90 ? 16.070 0.592 -27.142 1.00 85.38 90 PRO A N 1
ATOM 678 C CA . PRO A 1 90 ? 15.607 -0.503 -27.992 1.00 85.38 90 PRO A CA 1
ATOM 679 C C . PRO A 1 90 ? 14.586 -1.417 -27.288 1.00 85.38 90 PRO A C 1
ATOM 681 O O . PRO A 1 90 ? 14.752 -1.679 -26.093 1.00 85.38 90 PRO A O 1
ATOM 684 N N . PRO A 1 91 ? 13.607 -1.990 -28.020 1.00 86.06 91 PRO A N 1
ATOM 685 C CA . PRO A 1 91 ? 12.647 -2.965 -27.482 1.00 86.06 91 PRO A CA 1
ATOM 686 C C . PRO A 1 91 ? 13.295 -4.139 -26.737 1.00 86.06 91 PRO A C 1
ATOM 688 O O . PRO A 1 91 ? 12.864 -4.514 -25.651 1.00 86.06 91 PRO A O 1
ATOM 691 N N . ALA A 1 92 ? 14.414 -4.638 -27.264 1.00 86.00 92 ALA A N 1
ATOM 692 C CA . ALA A 1 92 ? 15.275 -5.651 -26.651 1.00 86.00 92 ALA A CA 1
ATOM 693 C C . ALA A 1 92 ? 15.675 -5.371 -25.188 1.00 86.00 92 ALA A C 1
ATOM 695 O O . ALA A 1 92 ? 15.953 -6.283 -24.412 1.00 86.00 92 ALA A O 1
ATOM 696 N N . ARG A 1 93 ? 15.740 -4.094 -24.794 1.00 85.69 93 ARG A N 1
ATOM 697 C CA . ARG A 1 93 ? 16.192 -3.659 -23.466 1.00 85.69 93 ARG A CA 1
ATOM 698 C C . ARG A 1 93 ? 15.044 -3.295 -22.530 1.00 85.69 93 ARG A C 1
ATOM 700 O O . ARG A 1 93 ? 15.314 -2.841 -21.421 1.00 85.69 93 ARG A O 1
ATOM 707 N N . HIS A 1 94 ? 13.787 -3.498 -22.925 1.00 91.44 94 HIS A N 1
ATOM 708 C CA . HIS A 1 94 ? 12.629 -3.172 -22.088 1.00 91.44 94 HIS A CA 1
ATOM 709 C C . HIS A 1 94 ? 12.628 -3.942 -20.769 1.00 91.44 94 HIS A C 1
ATOM 711 O O . HIS A 1 94 ? 12.480 -3.332 -19.714 1.00 91.44 94 HIS A O 1
ATOM 717 N N . ASP A 1 95 ? 12.859 -5.255 -20.799 1.00 89.81 95 ASP A N 1
ATOM 718 C CA . ASP A 1 95 ? 12.857 -6.073 -19.577 1.00 89.81 95 ASP A CA 1
ATOM 719 C C . ASP A 1 95 ? 14.021 -5.725 -18.650 1.00 89.81 95 ASP A C 1
ATOM 721 O O . ASP A 1 95 ? 13.854 -5.614 -17.433 1.00 89.81 95 ASP A O 1
ATOM 725 N N . TRP A 1 96 ? 15.188 -5.440 -19.232 1.00 89.69 96 TRP A N 1
ATOM 726 C CA . TRP A 1 96 ? 16.308 -4.881 -18.486 1.00 89.69 96 TRP A CA 1
ATOM 727 C C . TRP A 1 96 ? 15.918 -3.547 -17.830 1.00 89.69 96 TRP A C 1
ATOM 729 O O . TRP A 1 96 ? 16.078 -3.404 -16.620 1.00 89.69 96 TRP A O 1
ATOM 739 N N . ALA A 1 97 ? 15.321 -2.611 -18.573 1.00 88.88 97 ALA A N 1
ATOM 740 C CA . ALA A 1 97 ? 14.893 -1.318 -18.043 1.00 88.88 97 ALA A CA 1
ATOM 741 C C . ALA A 1 97 ? 13.852 -1.461 -16.916 1.00 88.88 97 ALA A C 1
ATOM 743 O O . ALA A 1 97 ? 13.958 -0.778 -15.899 1.00 88.88 97 ALA A O 1
ATOM 744 N N . ARG A 1 98 ? 12.900 -2.397 -17.034 1.00 92.44 98 ARG A N 1
ATOM 745 C CA . ARG A 1 98 ? 11.928 -2.715 -15.971 1.00 92.44 98 ARG A CA 1
ATOM 746 C C . ARG A 1 98 ? 12.595 -3.247 -14.699 1.00 92.44 98 ARG A C 1
ATOM 748 O O . ARG A 1 98 ? 12.089 -2.987 -13.610 1.00 92.44 98 ARG A O 1
ATOM 755 N N . SER A 1 99 ? 13.700 -3.987 -14.829 1.00 89.81 99 SER A N 1
ATOM 756 C CA . SER A 1 99 ? 14.456 -4.528 -13.688 1.00 89.81 99 SER A CA 1
ATOM 757 C C . SER A 1 99 ? 15.395 -3.515 -13.029 1.00 89.81 99 SER A C 1
ATOM 759 O O . SER A 1 99 ? 15.641 -3.611 -11.831 1.00 89.81 99 SER A O 1
ATOM 761 N N . GLN A 1 100 ? 15.926 -2.558 -13.796 1.00 88.12 100 GLN A N 1
ATOM 762 C CA . GLN A 1 100 ? 16.898 -1.584 -13.294 1.00 88.12 100 GLN A CA 1
ATOM 763 C C . GLN A 1 100 ? 16.244 -0.311 -12.765 1.00 88.12 100 GLN A C 1
ATOM 765 O O . GLN A 1 100 ? 16.750 0.290 -11.819 1.00 88.12 100 GLN A O 1
ATOM 770 N N . PHE A 1 101 ? 15.129 0.110 -13.362 1.00 90.81 101 PHE A N 1
ATOM 771 C CA . PHE A 1 101 ? 14.480 1.365 -13.015 1.00 90.81 101 PHE A CA 1
ATOM 772 C C . PHE A 1 101 ? 13.184 1.114 -12.260 1.00 90.81 101 PHE A C 1
ATOM 774 O O . PHE A 1 101 ? 12.278 0.402 -12.705 1.00 90.81 101 PHE A O 1
ATOM 781 N N . ALA A 1 102 ? 13.082 1.759 -11.105 1.00 88.44 102 ALA A N 1
ATOM 782 C CA . ALA A 1 102 ? 11.856 1.782 -10.344 1.00 88.44 102 ALA A CA 1
ATOM 783 C C . ALA A 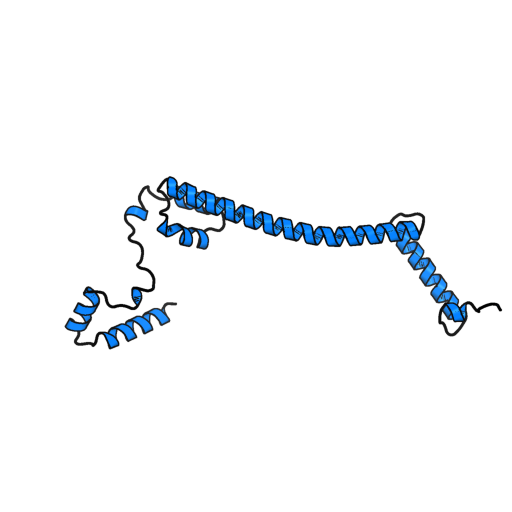1 102 ? 10.883 2.783 -10.981 1.00 88.44 102 ALA A C 1
ATOM 785 O O . ALA A 1 102 ? 9.737 2.434 -11.244 1.00 88.44 102 ALA A O 1
ATOM 786 N N . THR A 1 103 ? 11.302 4.015 -11.265 1.00 92.88 103 THR A N 1
ATOM 787 C CA . THR A 1 103 ? 10.377 5.094 -11.657 1.00 92.88 103 THR A CA 1
ATOM 788 C C . THR A 1 103 ? 10.530 5.522 -13.114 1.00 92.88 103 THR A C 1
ATOM 790 O O . THR A 1 103 ? 11.571 5.316 -13.735 1.00 92.88 103 THR A O 1
ATOM 793 N N . ALA A 1 104 ? 9.489 6.162 -13.656 1.00 91.31 104 ALA A N 1
ATOM 794 C CA . ALA A 1 104 ? 9.532 6.788 -14.980 1.00 91.31 104 ALA A CA 1
ATOM 795 C C . ALA A 1 104 ? 10.657 7.830 -15.094 1.00 91.31 104 ALA A C 1
ATOM 797 O O . ALA A 1 104 ? 11.389 7.839 -16.076 1.00 91.31 104 ALA A O 1
ATOM 798 N N . GLU A 1 105 ? 10.848 8.650 -14.060 1.00 91.62 105 GLU A N 1
ATOM 799 C CA . GLU A 1 105 ? 11.886 9.690 -14.006 1.00 91.62 105 GLU A CA 1
ATOM 800 C C . GLU A 1 105 ? 13.300 9.108 -14.137 1.00 91.62 105 GLU A C 1
ATOM 802 O O . GLU A 1 105 ? 14.157 9.693 -14.799 1.00 91.62 105 GLU A O 1
ATOM 807 N N . GLN A 1 106 ? 13.550 7.934 -13.546 1.00 88.56 106 GLN A N 1
ATOM 808 C CA . GLN A 1 106 ? 14.831 7.238 -13.682 1.00 88.56 106 GLN A CA 1
ATOM 809 C C . GLN A 1 106 ? 15.064 6.759 -15.119 1.00 88.56 106 GLN A C 1
ATOM 811 O O . GLN A 1 106 ? 16.170 6.923 -15.637 1.00 88.56 106 GLN A O 1
ATOM 816 N N . VAL A 1 107 ? 14.023 6.228 -15.776 1.00 89.75 107 VAL A N 1
ATOM 817 C CA . VAL A 1 107 ? 14.074 5.835 -17.196 1.00 89.75 107 VAL A CA 1
ATOM 818 C C . VAL A 1 107 ? 14.391 7.050 -18.071 1.00 89.75 107 VAL A C 1
ATOM 820 O O . VAL A 1 107 ? 15.282 6.988 -18.917 1.00 89.75 107 VAL A O 1
ATOM 823 N N . GLU A 1 108 ? 13.700 8.168 -17.843 1.00 90.56 108 GLU A N 1
ATOM 824 C CA . GLU A 1 108 ? 13.879 9.406 -18.609 1.00 90.56 108 GLU A CA 1
ATOM 825 C C . GLU A 1 108 ? 15.276 9.996 -18.423 1.00 90.56 108 GLU A C 1
ATOM 827 O O . GLU A 1 108 ? 15.944 10.319 -19.403 1.00 90.56 108 GLU A O 1
ATOM 832 N N . THR A 1 109 ? 15.747 10.084 -17.178 1.00 89.81 109 THR A N 1
ATOM 833 C CA . THR A 1 109 ? 17.067 10.639 -16.848 1.00 89.81 109 THR A CA 1
ATOM 834 C C . THR A 1 109 ? 18.185 9.817 -17.482 1.00 89.81 109 THR A C 1
ATOM 836 O O . THR A 1 109 ? 19.126 10.375 -18.047 1.00 89.81 109 THR A O 1
ATOM 839 N N . PHE A 1 110 ? 18.069 8.487 -17.437 1.00 87.00 110 PHE A N 1
ATOM 840 C CA . PHE A 1 110 ? 19.029 7.596 -18.077 1.00 87.00 110 PHE A CA 1
ATOM 841 C C . PHE A 1 110 ? 19.053 7.794 -19.598 1.00 87.00 110 PHE A C 1
ATOM 843 O O . PHE A 1 110 ? 20.123 7.953 -20.184 1.00 87.00 110 PHE A O 1
ATOM 850 N N . CYS A 1 111 ? 17.880 7.852 -20.236 1.00 85.44 111 CYS A N 1
ATOM 851 C CA . CYS A 1 111 ? 17.777 8.037 -21.683 1.00 85.44 111 CYS A CA 1
ATOM 852 C C . CYS A 1 111 ? 18.250 9.420 -22.146 1.00 85.44 111 CYS A C 1
ATOM 854 O O . CYS A 1 111 ? 18.892 9.520 -23.189 1.00 85.44 111 CYS A O 1
ATOM 856 N N . ALA A 1 112 ? 18.011 10.471 -21.359 1.00 85.00 112 ALA A N 1
ATOM 857 C CA . ALA A 1 112 ? 18.480 11.823 -21.655 1.00 85.00 112 ALA A CA 1
ATOM 858 C C . ALA A 1 112 ? 20.015 11.948 -21.627 1.00 85.00 112 ALA A C 1
ATOM 860 O O . ALA A 1 112 ? 20.580 12.754 -22.364 1.00 85.00 112 ALA A O 1
ATOM 861 N N . GLY A 1 113 ? 20.695 11.149 -20.798 1.00 77.12 113 GLY A N 1
ATOM 862 C CA . GLY A 1 113 ? 22.157 11.119 -20.710 1.00 77.12 113 GLY A CA 1
ATOM 863 C C . GLY A 1 113 ? 22.851 10.313 -21.813 1.00 77.12 113 GLY A C 1
ATOM 864 O O . GLY A 1 113 ? 24.079 10.352 -21.906 1.00 77.12 113 GLY A O 1
ATOM 865 N N . MET A 1 114 ? 22.105 9.576 -22.645 1.00 74.62 114 MET A N 1
ATOM 866 C CA . MET A 1 114 ? 22.685 8.697 -23.659 1.00 74.62 114 MET A CA 1
ATOM 867 C C . MET A 1 114 ? 22.855 9.384 -25.022 1.00 74.62 114 MET A C 1
ATOM 869 O O . MET A 1 114 ? 21.927 10.020 -25.527 1.00 74.62 114 MET A O 1
ATOM 873 N N . PRO A 1 115 ? 24.014 9.208 -25.687 1.00 67.75 115 PRO A N 1
ATOM 874 C CA . PRO A 1 115 ? 24.186 9.614 -27.077 1.00 67.75 115 PRO A CA 1
ATOM 875 C C . PRO A 1 115 ? 23.164 8.917 -27.987 1.00 67.75 115 PRO A C 1
ATOM 877 O O . PRO A 1 115 ? 22.919 7.715 -27.857 1.00 67.75 115 PRO A O 1
ATOM 880 N N . LYS A 1 116 ? 22.598 9.644 -28.959 1.00 63.00 116 LYS A N 1
ATOM 881 C CA . LYS A 1 116 ? 21.707 9.046 -29.968 1.00 63.00 116 LYS A CA 1
ATOM 882 C C . LYS A 1 116 ? 22.427 7.896 -30.681 1.00 63.00 116 LYS A C 1
ATOM 884 O O . LYS A 1 116 ? 23.518 8.088 -31.210 1.00 63.00 116 LYS A O 1
ATOM 889 N N . GLY A 1 117 ? 21.817 6.710 -30.689 1.00 58.41 117 GLY A N 1
ATOM 890 C CA . GLY A 1 117 ? 22.402 5.510 -31.294 1.00 58.41 117 GLY A CA 1
ATOM 891 C C . GLY A 1 117 ? 23.392 4.745 -30.408 1.00 58.41 117 GLY A C 1
ATOM 892 O O . GLY A 1 117 ? 24.006 3.803 -30.899 1.00 58.41 117 GLY A O 1
ATOM 893 N N . PHE A 1 118 ? 23.525 5.079 -29.116 1.00 66.62 118 PHE A N 1
ATOM 894 C CA . PHE A 1 118 ? 24.369 4.338 -28.165 1.00 66.62 118 PHE A CA 1
ATOM 895 C C . PHE A 1 118 ? 24.134 2.821 -28.227 1.00 66.62 118 PHE A C 1
ATOM 897 O O . PHE A 1 118 ? 25.083 2.051 -28.332 1.00 66.62 118 PHE A O 1
ATOM 904 N N . PHE A 1 119 ? 22.872 2.388 -28.273 1.00 61.00 119 PHE A N 1
ATOM 905 C CA . PHE A 1 119 ? 22.538 0.967 -28.374 1.00 61.00 119 PHE A CA 1
ATOM 906 C C . PHE A 1 119 ? 22.536 0.395 -29.792 1.00 61.00 119 PHE A C 1
ATOM 908 O O . PHE A 1 119 ? 22.502 -0.820 -29.934 1.00 61.00 119 PHE A O 1
ATOM 915 N N . ALA A 1 120 ? 22.597 1.224 -30.837 1.00 59.25 120 ALA A N 1
ATOM 916 C CA . ALA A 1 120 ? 22.678 0.726 -32.211 1.00 59.25 120 ALA A CA 1
ATOM 917 C C . ALA A 1 120 ? 24.019 0.020 -32.488 1.00 59.25 120 ALA A C 1
ATOM 919 O O . ALA A 1 120 ? 24.098 -0.814 -33.382 1.00 59.25 120 ALA A O 1
ATOM 920 N N . ASN A 1 121 ? 25.051 0.326 -31.691 1.00 51.41 121 ASN A N 1
ATOM 921 C CA . ASN A 1 121 ? 26.384 -0.274 -31.782 1.00 51.41 121 ASN A CA 1
ATOM 922 C C . ASN A 1 121 ? 26.669 -1.311 -30.682 1.00 51.41 121 ASN A C 1
ATOM 924 O O . ASN A 1 121 ? 27.765 -1.871 -30.641 1.00 51.41 121 ASN A O 1
ATOM 928 N N . ILE A 1 122 ? 25.719 -1.563 -29.777 1.00 54.59 122 ILE A N 1
ATOM 929 C CA . ILE A 1 122 ? 25.872 -2.559 -28.714 1.00 54.59 122 ILE A CA 1
ATOM 930 C C . ILE A 1 122 ? 25.104 -3.797 -29.157 1.00 54.59 122 ILE A C 1
ATOM 932 O O . ILE A 1 122 ? 23.892 -3.877 -28.962 1.00 54.59 122 ILE A O 1
ATOM 936 N N . ASN A 1 123 ? 25.820 -4.758 -29.747 1.00 50.12 123 ASN A N 1
ATOM 937 C CA . ASN A 1 123 ? 25.285 -6.101 -29.961 1.00 50.12 123 ASN A CA 1
ATOM 938 C C . ASN A 1 123 ? 24.705 -6.612 -28.636 1.00 50.12 123 ASN A C 1
ATOM 940 O O . ASN A 1 123 ? 25.341 -6.486 -27.582 1.00 50.12 123 ASN A O 1
ATOM 944 N N . GLU A 1 124 ? 23.483 -7.143 -28.675 1.00 49.59 124 GLU A N 1
ATOM 945 C CA . GLU A 1 124 ? 22.909 -7.841 -27.529 1.00 49.59 124 GLU A CA 1
ATOM 946 C C . GLU A 1 124 ? 23.919 -8.881 -27.028 1.00 49.59 124 GLU A C 1
ATOM 948 O O . GLU A 1 124 ? 24.477 -9.623 -27.843 1.00 49.59 124 GLU A O 1
ATOM 953 N N . PRO A 1 125 ? 24.192 -8.965 -25.712 1.00 47.25 125 PRO A N 1
ATOM 954 C CA . PRO A 1 125 ? 24.822 -10.161 -25.196 1.00 47.25 125 PRO A CA 1
ATOM 955 C C . PRO A 1 125 ? 23.866 -11.306 -25.521 1.00 47.25 125 PRO A C 1
ATOM 957 O O . PRO A 1 125 ? 22.701 -11.274 -25.116 1.00 47.25 125 PRO A O 1
ATOM 960 N N . ALA A 1 126 ? 24.354 -12.264 -26.306 1.00 46.06 126 ALA A N 1
ATOM 961 C CA . ALA A 1 126 ? 23.628 -13.479 -26.611 1.00 46.06 126 ALA A CA 1
ATOM 962 C C . ALA A 1 126 ? 23.047 -14.042 -25.307 1.00 46.06 126 ALA A C 1
ATOM 964 O O . ALA A 1 126 ? 23.725 -14.069 -24.274 1.00 46.06 126 ALA A O 1
ATOM 965 N N . SER A 1 127 ? 21.763 -14.399 -25.349 1.00 41.84 127 SER A N 1
ATOM 966 C CA . SER A 1 127 ? 21.027 -15.004 -24.239 1.00 41.84 127 SER A CA 1
ATOM 967 C C . SER A 1 127 ? 21.906 -16.019 -23.501 1.00 41.84 127 SER A C 1
ATOM 969 O O . SER A 1 127 ? 22.647 -16.761 -24.139 1.00 41.84 127 SER A O 1
ATOM 971 N N . ALA A 1 128 ? 21.811 -16.100 -22.169 1.00 48.97 128 ALA A N 1
ATOM 972 C CA . ALA A 1 128 ? 22.613 -16.999 -21.321 1.00 48.97 128 ALA A CA 1
ATOM 973 C C . ALA A 1 128 ? 22.516 -18.502 -21.689 1.00 48.97 128 ALA A C 1
ATOM 975 O O . ALA A 1 128 ? 23.190 -19.335 -21.091 1.00 48.97 128 ALA A O 1
ATOM 976 N N . VAL A 1 129 ? 21.687 -18.853 -22.673 1.00 45.81 129 VAL A N 1
ATOM 977 C CA . VAL A 1 129 ? 21.615 -20.175 -23.300 1.00 45.81 129 VAL A CA 1
ATOM 978 C C . VAL A 1 129 ? 22.799 -20.426 -24.256 1.00 45.81 129 VAL A C 1
ATOM 980 O O . VAL A 1 129 ? 23.249 -21.565 -24.366 1.00 45.81 129 VAL A O 1
ATOM 983 N N . ASP A 1 130 ? 23.374 -19.386 -24.872 1.00 48.97 130 ASP A N 1
ATOM 984 C CA . ASP A 1 130 ? 24.521 -19.503 -25.787 1.00 48.97 130 ASP A CA 1
ATOM 985 C C . ASP A 1 130 ? 25.867 -19.658 -25.059 1.00 48.97 130 ASP A C 1
ATOM 987 O O . ASP A 1 130 ? 26.818 -20.185 -25.636 1.00 48.97 130 ASP A O 1
ATOM 991 N N . SER A 1 131 ? 25.964 -19.296 -23.771 1.00 54.06 131 SER A N 1
ATOM 992 C CA . SER A 1 131 ? 27.220 -19.416 -23.005 1.00 54.06 131 SER A CA 1
ATOM 993 C C . SER A 1 131 ? 27.618 -20.864 -22.687 1.00 54.06 131 SER A C 1
ATOM 995 O O . SER A 1 131 ? 28.745 -21.114 -22.261 1.00 54.06 131 SER A O 1
ATOM 997 N N . LEU A 1 132 ? 26.722 -21.830 -22.920 1.00 58.97 132 LEU A N 1
ATOM 998 C CA . LEU A 1 132 ? 26.941 -23.259 -22.671 1.00 58.97 132 LEU A CA 1
ATOM 999 C C . LEU A 1 132 ? 27.191 -24.076 -23.944 1.00 58.97 132 LEU A C 1
ATOM 1001 O O . LEU A 1 132 ? 27.314 -25.299 -23.866 1.00 58.97 132 LEU A O 1
ATOM 1005 N N . THR A 1 133 ? 27.282 -23.423 -25.104 1.00 66.88 133 THR A N 1
ATOM 1006 C CA . THR A 1 133 ? 27.678 -24.064 -26.364 1.00 66.88 133 THR A CA 1
ATOM 1007 C C . THR A 1 133 ? 29.031 -23.535 -26.828 1.00 66.88 133 THR A C 1
ATOM 1009 O O . THR A 1 133 ? 29.460 -22.459 -26.403 1.00 66.88 133 THR A O 1
ATOM 1012 N N . LEU A 1 134 ? 29.736 -24.330 -27.643 1.00 71.38 134 LEU A N 1
ATOM 1013 C CA . LEU A 1 134 ? 30.998 -23.909 -28.244 1.00 71.38 134 LEU A CA 1
ATOM 1014 C C . LEU A 1 134 ? 30.742 -23.165 -29.545 1.00 71.38 134 LEU A C 1
ATOM 1016 O O . LEU A 1 134 ? 30.212 -23.731 -30.517 1.00 71.38 134 LEU A O 1
ATOM 1020 N N . ASP A 1 135 ? 31.196 -21.921 -29.592 1.00 77.81 135 ASP A N 1
ATOM 1021 C CA . ASP A 1 135 ? 31.225 -21.178 -30.839 1.00 77.81 135 ASP A CA 1
ATOM 1022 C C . ASP A 1 135 ? 32.303 -21.736 -31.802 1.00 77.81 135 ASP A C 1
ATOM 1024 O O . ASP A 1 135 ? 33.076 -22.653 -31.495 1.00 77.81 135 ASP A O 1
ATOM 1028 N N . ALA A 1 136 ? 32.322 -21.233 -33.038 1.00 76.62 136 ALA A N 1
ATOM 1029 C CA . ALA A 1 136 ? 33.256 -21.703 -34.065 1.00 76.62 136 ALA A CA 1
ATOM 1030 C C . ALA A 1 136 ? 34.731 -21.370 -33.755 1.00 76.62 136 ALA A C 1
ATOM 1032 O O . ALA A 1 136 ? 35.632 -22.004 -34.310 1.00 76.62 136 ALA A O 1
ATOM 1033 N N . SER A 1 137 ? 34.988 -20.385 -32.894 1.00 74.81 137 SER A N 1
ATOM 1034 C CA . SER A 1 137 ? 36.328 -19.995 -32.452 1.00 74.81 137 SER A CA 1
ATOM 1035 C C . SER A 1 137 ? 36.806 -20.901 -31.318 1.00 74.81 137 SER A C 1
ATOM 1037 O O . SER A 1 137 ? 37.932 -21.389 -31.360 1.00 74.81 137 SER A O 1
ATOM 1039 N N . GLU A 1 138 ? 35.935 -21.221 -30.364 1.00 77.19 138 GLU A N 1
ATOM 1040 C CA . GLU A 1 138 ? 36.205 -22.134 -29.250 1.00 77.19 138 GLU A CA 1
ATOM 1041 C C . GLU A 1 138 ? 36.472 -23.561 -29.736 1.00 77.19 138 GLU A C 1
ATOM 1043 O O . GLU A 1 138 ? 37.401 -24.214 -29.260 1.00 77.19 138 GLU A O 1
ATOM 1048 N N . ARG A 1 139 ? 35.757 -24.027 -30.769 1.00 79.94 139 ARG A N 1
ATOM 1049 C CA . ARG A 1 139 ? 36.053 -25.321 -31.412 1.00 79.94 139 ARG A CA 1
ATOM 1050 C C . ARG A 1 139 ? 37.436 -25.360 -32.062 1.00 79.94 139 ARG A C 1
ATOM 1052 O O . ARG A 1 139 ? 38.128 -26.374 -31.981 1.00 79.94 139 ARG A O 1
ATOM 1059 N N . LYS A 1 140 ? 37.886 -24.250 -32.658 1.00 80.25 140 LYS A N 1
ATOM 1060 C CA . LYS A 1 140 ? 39.258 -24.139 -33.185 1.00 80.25 140 LYS A CA 1
ATOM 1061 C C . LYS A 1 140 ? 40.297 -24.147 -32.068 1.00 80.25 140 LYS A C 1
ATOM 1063 O O . LYS A 1 140 ? 41.346 -24.764 -32.235 1.00 80.25 140 LYS A O 1
ATOM 1068 N N . ILE A 1 141 ? 40.002 -23.508 -30.936 1.00 79.44 141 ILE A N 1
ATOM 1069 C CA . ILE A 1 141 ? 40.870 -23.523 -29.753 1.00 79.44 141 ILE A CA 1
ATOM 1070 C C . ILE A 1 141 ? 40.989 -24.950 -29.205 1.00 79.44 141 ILE A C 1
ATOM 1072 O O . ILE A 1 141 ? 42.111 -25.413 -29.004 1.00 79.44 141 ILE A O 1
ATOM 1076 N N . CYS A 1 142 ? 39.875 -25.681 -29.077 1.00 82.56 142 CYS A N 1
ATOM 1077 C CA . CYS A 1 142 ? 39.878 -27.086 -28.657 1.00 82.56 142 CYS A CA 1
ATOM 1078 C C . CYS A 1 142 ? 40.757 -27.947 -29.575 1.00 82.56 142 CYS A C 1
ATOM 1080 O O . CYS A 1 142 ? 41.637 -28.666 -29.101 1.00 82.56 142 CYS A O 1
ATOM 1082 N N . ALA A 1 143 ? 40.600 -27.790 -30.895 1.00 80.81 143 ALA A N 1
ATOM 1083 C CA . ALA A 1 143 ? 41.422 -28.486 -31.883 1.00 80.81 143 ALA A CA 1
ATOM 1084 C C . ALA A 1 143 ? 42.915 -28.120 -31.788 1.00 80.81 143 ALA A C 1
ATOM 1086 O O . ALA A 1 143 ? 43.768 -28.986 -31.962 1.00 80.81 143 ALA A O 1
ATOM 1087 N N . SER A 1 144 ? 43.243 -26.857 -31.495 1.00 81.62 144 SER A N 1
ATOM 1088 C CA . SER A 1 144 ? 44.634 -26.394 -31.380 1.00 81.62 144 SER A CA 1
ATOM 1089 C C . SER A 1 144 ? 45.328 -26.828 -30.086 1.00 81.62 144 SER A C 1
ATOM 1091 O O . SER A 1 144 ? 46.540 -27.025 -30.079 1.00 81.62 144 SER A O 1
ATOM 1093 N N . LEU A 1 145 ? 44.562 -26.994 -29.004 1.00 82.25 145 LEU A N 1
ATOM 1094 C CA . LEU A 1 145 ? 45.061 -27.409 -27.693 1.00 82.25 145 LEU A CA 1
ATOM 1095 C C . LEU A 1 145 ? 45.014 -28.931 -27.498 1.00 82.25 145 LEU A C 1
ATOM 1097 O O . LEU A 1 145 ? 45.528 -29.429 -26.500 1.00 82.25 145 LEU A O 1
ATOM 1101 N N . GLY A 1 146 ? 44.411 -29.673 -28.435 1.00 84.62 146 GLY A N 1
ATOM 1102 C CA . GLY A 1 146 ? 44.270 -31.128 -28.348 1.00 84.62 146 GLY A CA 1
ATOM 1103 C C . GLY A 1 146 ? 43.326 -31.592 -27.235 1.00 84.62 146 GLY A C 1
ATOM 1104 O O . GLY A 1 146 ? 43.377 -32.754 -26.841 1.00 84.62 146 GLY A O 1
ATOM 1105 N N . ILE A 1 147 ? 42.482 -30.695 -26.724 1.00 85.38 147 ILE A N 1
ATOM 1106 C CA . ILE A 1 147 ? 41.488 -30.981 -25.686 1.00 85.38 147 ILE A CA 1
ATOM 1107 C C . ILE A 1 147 ? 40.146 -31.314 -26.329 1.00 85.38 147 ILE A C 1
ATOM 1109 O O . ILE A 1 147 ? 39.795 -30.792 -27.392 1.00 85.38 147 ILE A O 1
ATOM 1113 N N . SER A 1 148 ? 39.377 -32.189 -25.686 1.00 82.69 148 SER A N 1
ATOM 1114 C CA . SER A 1 148 ? 38.051 -32.534 -26.193 1.00 82.69 148 SER A CA 1
ATOM 1115 C C . SER A 1 148 ? 37.059 -31.390 -25.958 1.00 82.69 148 SER A C 1
ATOM 1117 O O . SER A 1 148 ? 37.095 -30.711 -24.932 1.00 82.69 148 SER A O 1
ATOM 1119 N N . GLU A 1 149 ? 36.126 -31.200 -26.894 1.00 79.75 149 GLU A N 1
ATOM 1120 C CA . GLU A 1 149 ? 35.057 -30.197 -26.778 1.00 79.75 149 GLU A CA 1
ATOM 1121 C C . GLU A 1 149 ? 34.235 -30.364 -25.483 1.00 79.75 149 GLU A C 1
ATOM 1123 O O . GLU A 1 149 ? 33.823 -29.384 -24.864 1.00 79.75 149 GLU A O 1
ATOM 1128 N N . ALA A 1 150 ? 34.047 -31.608 -25.031 1.00 79.38 150 ALA A N 1
ATOM 1129 C CA . ALA A 1 150 ? 33.349 -31.921 -23.786 1.00 79.38 150 ALA A CA 1
ATOM 1130 C C . ALA A 1 150 ? 34.112 -31.440 -22.540 1.00 79.38 150 ALA A C 1
ATOM 1132 O O . ALA A 1 150 ? 33.509 -30.912 -21.608 1.00 79.38 150 ALA A O 1
ATOM 1133 N N . GLU A 1 1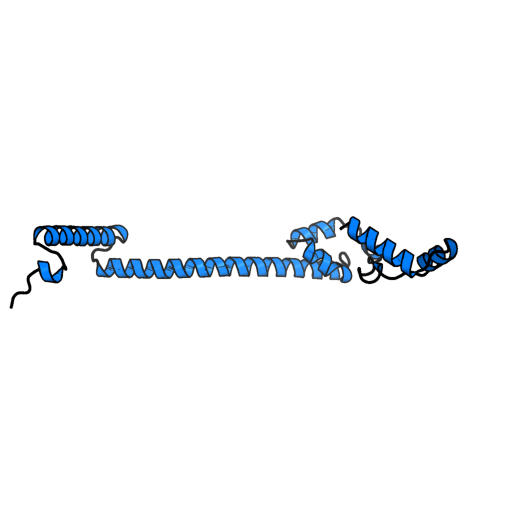51 ? 35.435 -31.590 -22.535 1.00 80.75 151 GLU A N 1
ATOM 1134 C CA . GLU A 1 151 ? 36.301 -31.184 -21.427 1.00 80.75 151 GLU A CA 1
ATOM 1135 C C . GLU A 1 151 ? 36.387 -29.656 -21.315 1.00 80.75 151 GLU A C 1
ATOM 1137 O O . GLU A 1 151 ? 36.282 -29.101 -20.220 1.00 80.75 151 GLU A O 1
ATOM 1142 N N . TYR A 1 152 ? 36.443 -28.962 -22.455 1.00 80.69 152 TYR A N 1
ATOM 1143 C CA . TYR A 1 152 ? 36.401 -27.500 -22.494 1.00 80.69 152 TYR A CA 1
ATOM 1144 C C . TYR A 1 152 ? 35.047 -26.941 -22.024 1.00 80.69 152 TYR A C 1
ATOM 1146 O O . TYR A 1 152 ? 35.001 -25.964 -21.275 1.00 80.69 152 TYR A O 1
ATOM 1154 N N . LEU A 1 153 ? 33.931 -27.577 -22.402 1.00 82.12 153 LEU A N 1
ATOM 1155 C CA . LEU A 1 153 ? 32.597 -27.183 -21.936 1.00 82.12 153 LEU A CA 1
ATOM 1156 C C . LEU A 1 153 ? 32.419 -27.355 -20.423 1.00 82.12 153 LEU A C 1
ATOM 1158 O O . LEU A 1 153 ? 31.797 -26.506 -19.783 1.00 82.12 153 LEU A O 1
ATOM 1162 N N . GLU A 1 154 ? 32.955 -28.425 -19.834 1.00 78.94 154 GLU A N 1
ATOM 1163 C CA . GLU A 1 154 ? 32.922 -28.618 -18.380 1.00 78.94 154 GLU A CA 1
ATOM 1164 C C . GLU A 1 154 ? 33.760 -27.566 -17.646 1.00 78.94 154 GLU A C 1
ATOM 1166 O O . GLU A 1 154 ? 33.308 -27.013 -16.641 1.00 78.94 154 GLU A O 1
ATOM 1171 N N . GLN A 1 155 ? 34.928 -27.199 -18.181 1.00 77.12 155 GLN A N 1
ATOM 1172 C CA . GLN A 1 155 ? 35.731 -26.112 -17.622 1.00 77.12 155 GLN A CA 1
ATOM 1173 C C . GLN A 1 155 ? 35.002 -24.760 -17.703 1.00 77.12 155 GLN A C 1
ATOM 1175 O O . GLN A 1 155 ? 34.914 -24.048 -16.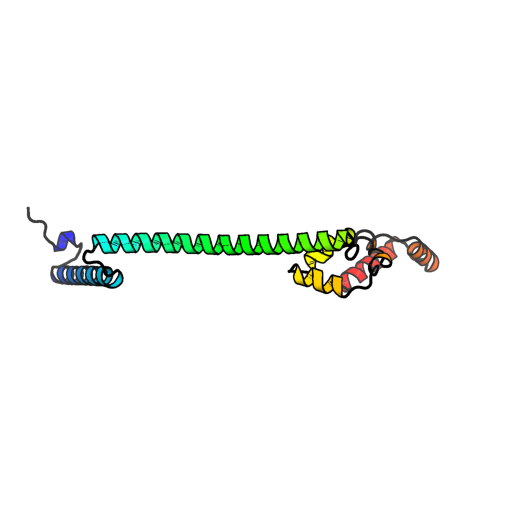700 1.00 77.12 155 GLN A O 1
ATOM 1180 N N . LYS A 1 156 ? 34.388 -24.453 -18.853 1.00 76.94 156 LYS A N 1
ATOM 1181 C CA . LYS A 1 156 ? 33.585 -23.238 -19.074 1.00 76.94 156 LYS A CA 1
ATOM 1182 C C . LYS A 1 156 ? 32.415 -23.141 -18.085 1.00 76.94 156 LYS A C 1
ATOM 1184 O O . LYS A 1 156 ? 32.182 -22.081 -17.505 1.00 76.94 156 LYS A O 1
ATOM 1189 N N . LYS A 1 157 ? 31.722 -24.256 -17.810 1.00 74.69 157 LYS A N 1
ATOM 1190 C CA . LYS A 1 157 ? 30.668 -24.340 -16.777 1.00 74.69 157 LYS A CA 1
ATOM 1191 C C . LYS A 1 157 ? 31.202 -24.095 -15.366 1.00 74.69 157 LYS A C 1
ATOM 1193 O O . LYS A 1 157 ? 30.541 -23.432 -14.564 1.00 74.69 157 LYS A O 1
ATOM 1198 N N . LEU A 1 158 ? 32.372 -24.649 -15.045 1.00 69.25 158 LEU A N 1
ATOM 1199 C CA . LEU A 1 158 ? 32.975 -24.536 -13.718 1.00 69.25 158 LEU A CA 1
ATOM 1200 C C . LEU A 1 158 ? 33.405 -23.094 -13.409 1.00 69.25 158 LEU A C 1
ATOM 1202 O O . LEU A 1 158 ? 33.209 -22.618 -12.291 1.00 69.25 158 LEU A O 1
ATOM 1206 N N . GLU A 1 159 ? 33.963 -22.398 -14.398 1.00 65.56 159 GLU A N 1
ATOM 1207 C CA . GLU A 1 159 ? 34.363 -20.993 -14.290 1.00 65.56 159 GLU A CA 1
ATOM 1208 C C . GLU A 1 159 ? 33.145 -20.074 -14.160 1.00 65.56 159 GLU A C 1
ATOM 1210 O O . GLU A 1 159 ? 33.117 -19.227 -13.268 1.00 65.56 159 GLU A O 1
ATOM 1215 N N . HIS A 1 160 ? 32.084 -20.315 -14.936 1.00 61.84 160 HIS A N 1
ATOM 1216 C CA . HIS A 1 160 ? 30.834 -19.559 -14.815 1.00 61.84 160 HIS A CA 1
ATOM 1217 C C . HIS A 1 160 ? 30.174 -19.694 -13.432 1.00 61.84 160 HIS A C 1
ATOM 1219 O O . HIS A 1 160 ? 29.567 -18.741 -12.950 1.00 61.84 160 HIS A O 1
ATOM 1225 N N . ARG A 1 161 ? 30.312 -20.851 -12.766 1.00 56.72 161 ARG A N 1
ATOM 1226 C CA . ARG A 1 161 ? 29.786 -21.085 -11.407 1.00 56.72 161 ARG A CA 1
ATOM 1227 C C . ARG A 1 161 ? 30.616 -20.405 -10.306 1.00 56.72 161 ARG A C 1
ATOM 1229 O O . ARG A 1 161 ? 30.103 -20.212 -9.214 1.00 56.72 161 ARG A O 1
ATOM 1236 N N . LYS A 1 162 ? 31.884 -20.058 -10.555 1.00 54.00 162 LYS A N 1
ATOM 1237 C CA . LYS A 1 162 ? 32.746 -19.368 -9.572 1.00 54.00 162 LYS A CA 1
ATOM 1238 C C . LYS A 1 162 ? 32.575 -17.845 -9.563 1.00 54.00 162 LYS A C 1
ATOM 1240 O O . LYS A 1 162 ? 33.068 -17.202 -8.642 1.00 54.00 162 LYS A O 1
ATOM 1245 N N . VAL A 1 163 ? 31.940 -17.283 -10.592 1.00 51.22 163 VAL A N 1
ATOM 1246 C CA . VAL A 1 163 ? 31.807 -15.830 -10.809 1.00 51.22 163 VAL A CA 1
ATOM 1247 C C . VAL A 1 163 ? 30.378 -15.321 -10.526 1.00 51.22 163 VAL A C 1
ATOM 1249 O O . VAL A 1 163 ? 30.150 -14.115 -10.551 1.00 51.22 163 VAL A O 1
ATOM 1252 N N . GLY A 1 164 ? 29.427 -16.215 -10.225 1.00 44.12 164 GLY A N 1
ATOM 1253 C CA . GLY A 1 164 ? 28.072 -15.882 -9.753 1.00 44.12 164 GLY A CA 1
ATOM 1254 C C . GLY A 1 164 ? 27.911 -16.125 -8.261 1.00 44.12 164 GLY A C 1
ATOM 1255 O O . GLY A 1 164 ? 27.152 -15.356 -7.636 1.00 44.12 164 GLY A O 1
#

Secondary structure (DSSP, 8-state):
-PPPHHHHTT-SSHHHHHHHHHHHHHHHHHHHHHHT-SSHHHHHHHHHHHHHHHHHHHHHHHHHHHHHHHHHHHHHHHHHHHHHHTTSS-GGGHHHHHHH-SSHHHHHHHHHTSPTTGGGGSPPPP-TTGGGS--HHHHHHHHHHT--HHHHHHHHHHHHHH--

Sequence (164 aa):
MAVSGVKLLGVANEVEAEAKIKELQNTQLQITGATGKATVAEAMAVILDWKTRADNEMRLTNKVATLTEESRVAKRDESIERMSREGTLPPARHDWARSQFATAEQVETFCAGMPKGFFANINEPASAVDSLTLDASERKICASLGISEAEYLEQKKLEHRKVG

Foldseek 3Di:
DDDDLCVVVVHDDDVVSVVVVVVVVVVQVVLCVVQVHPGSVVSVVVVVVVVVVVVVVVVVVVVVVVVVQVVFLVLLLVLQVVCCVVQLHPPVCSVVSSVPDRGSVVSVVVSVPDDRCNCVPPDPPPPPVCLQADDPVNVVVCVVVVHDRVVVSVVSVVVVVVVD

pLDDT: mean 81.95, std 14.32, range [41.84, 95.81]